Protein AF-A0A3D4B4B5-F1 (afdb_monomer_lite)

Sequence (126 aa):
AIFLGPSDERDRQMDRMCETVRMASEAGLRGLNYNITILGHLRTEASTGRGGAKLSTFDYDKLDQSLPEFEGGPADEDEMWERIDHWLKCIIPVAEEYKIQMACHPSDPGIGNGVTYRGVARPLGM

Radius of gyration: 17.11 Å; chains: 1; bounding box: 38×44×44 Å

pLDDT: mean 94.27, std 5.16, range [58.22, 98.75]

Secondary structure (DSSP, 8-state):
-TTSSS-HHHHHHHHHHHHHHHHHHHTT--EEEEE--TT-S--EEEEE-GGG-EEEE--GGGS-TTSPSPTT--B-HHHHHHHHHHHHHHHHHHHHHTTPEEEEEPPSS---TT-EETTEE-TT--

Structure (mmCIF, N/CA/C/O backbone):
data_AF-A0A3D4B4B5-F1
#
_entry.id   AF-A0A3D4B4B5-F1
#
loop_
_atom_site.group_PDB
_atom_site.id
_atom_site.type_symbol
_atom_site.label_atom_id
_atom_site.label_alt_id
_atom_site.label_comp_id
_atom_site.label_asym_id
_atom_site.label_entity_id
_atom_site.label_seq_id
_atom_site.pdbx_PDB_ins_code
_atom_site.Cartn_x
_atom_site.Cartn_y
_atom_site.Cartn_z
_atom_site.occupancy
_atom_site.B_iso_or_equiv
_atom_site.auth_seq_id
_atom_site.auth_comp_id
_atom_site.auth_asym_id
_atom_site.auth_atom_id
_atom_site.pdbx_PDB_model_num
ATOM 1 N N . ALA A 1 1 ? -3.754 8.713 -1.950 1.00 81.44 1 ALA A N 1
ATOM 2 C CA . ALA A 1 1 ? -3.176 9.829 -1.175 1.00 81.44 1 ALA A CA 1
ATOM 3 C C . ALA A 1 1 ? -2.499 9.352 0.108 1.00 81.44 1 ALA A C 1
ATOM 5 O O . ALA A 1 1 ? -1.380 9.768 0.335 1.00 81.44 1 ALA A O 1
ATOM 6 N N . ILE A 1 2 ? -3.122 8.469 0.902 1.00 89.50 2 ILE A N 1
ATOM 7 C CA . ILE A 1 2 ? -2.609 8.012 2.214 1.00 89.50 2 ILE A CA 1
ATOM 8 C C . ILE A 1 2 ? -1.128 7.583 2.207 1.00 89.50 2 ILE A C 1
ATOM 10 O O . ILE A 1 2 ? -0.370 8.015 3.063 1.00 89.50 2 ILE A O 1
ATOM 14 N N . PHE A 1 3 ? -0.708 6.790 1.215 1.00 91.06 3 PHE A N 1
ATOM 15 C CA . PHE A 1 3 ? 0.679 6.313 1.078 1.00 91.06 3 PHE A CA 1
ATOM 16 C C . PHE A 1 3 ? 1.535 7.131 0.092 1.00 91.06 3 PHE A C 1
ATOM 18 O O . PHE A 1 3 ? 2.577 6.667 -0.368 1.00 91.06 3 PHE A O 1
ATOM 25 N N . LEU A 1 4 ? 1.080 8.329 -0.281 1.00 91.19 4 LEU A N 1
ATOM 26 C CA . LEU A 1 4 ? 1.902 9.305 -1.001 1.00 91.19 4 LEU A CA 1
ATOM 27 C C . LEU A 1 4 ? 2.624 10.208 0.014 1.00 91.19 4 LEU A C 1
ATOM 29 O O . LEU A 1 4 ? 2.473 10.031 1.225 1.00 91.19 4 LEU A O 1
ATOM 33 N N . GLY A 1 5 ? 3.392 11.181 -0.476 1.00 85.94 5 GLY A N 1
ATOM 34 C CA . GLY A 1 5 ? 4.052 12.164 0.384 1.00 85.94 5 GLY A CA 1
ATOM 35 C C . GLY A 1 5 ? 3.078 13.001 1.242 1.00 85.94 5 GLY A C 1
ATOM 36 O O . GLY A 1 5 ? 1.864 13.016 0.990 1.00 85.94 5 GLY A O 1
ATOM 37 N N . PRO A 1 6 ? 3.594 13.714 2.262 1.00 89.69 6 PRO A N 1
ATOM 38 C CA . PRO A 1 6 ? 2.789 14.563 3.139 1.00 89.69 6 PRO A CA 1
ATOM 39 C C . PRO A 1 6 ? 1.947 15.589 2.372 1.00 89.69 6 PRO A C 1
ATOM 41 O O . PRO A 1 6 ? 2.444 16.295 1.497 1.00 89.69 6 PRO A O 1
ATOM 44 N N . SER A 1 7 ? 0.658 15.674 2.702 1.00 92.88 7 SER A N 1
ATOM 45 C CA . SER A 1 7 ? -0.260 16.683 2.165 1.00 92.88 7 SER A CA 1
ATOM 46 C C . SER A 1 7 ? -1.527 16.771 3.012 1.00 92.88 7 SER A C 1
ATOM 48 O O . SER A 1 7 ? -1.935 15.781 3.615 1.00 92.88 7 SER A O 1
ATOM 50 N N . ASP A 1 8 ? -2.229 17.903 2.956 1.00 95.12 8 ASP A N 1
ATOM 51 C CA . ASP A 1 8 ? -3.530 18.049 3.624 1.00 95.12 8 ASP A CA 1
ATOM 52 C C . ASP A 1 8 ? -4.547 16.994 3.159 1.00 95.12 8 ASP A C 1
ATOM 54 O O . ASP A 1 8 ? -5.438 16.594 3.904 1.00 95.12 8 ASP A O 1
ATOM 58 N N . GLU A 1 9 ? -4.447 16.540 1.904 1.00 94.88 9 GLU A N 1
ATOM 59 C CA . GLU A 1 9 ? -5.317 15.478 1.395 1.00 94.88 9 GLU A CA 1
ATOM 60 C C . GLU A 1 9 ? -4.973 14.116 1.996 1.00 94.88 9 GLU A C 1
ATOM 62 O O . GLU A 1 9 ? -5.880 13.318 2.227 1.00 94.88 9 GLU A O 1
ATOM 67 N N . ARG A 1 10 ? -3.693 13.841 2.276 1.00 93.38 10 ARG A N 1
ATOM 68 C CA . ARG A 1 10 ? -3.289 12.638 3.011 1.00 93.38 10 ARG A CA 1
ATOM 69 C C . ARG A 1 10 ? -3.975 12.622 4.372 1.00 93.38 10 ARG A C 1
ATOM 71 O O . ARG A 1 10 ? -4.649 11.645 4.683 1.00 93.38 10 ARG A O 1
ATOM 78 N N . ASP A 1 11 ? -3.880 13.720 5.111 1.00 94.69 11 ASP A N 1
ATOM 79 C CA . ASP A 1 11 ? -4.402 13.815 6.474 1.00 94.69 11 ASP A CA 1
ATOM 80 C C . ASP A 1 11 ? -5.944 13.746 6.489 1.00 94.69 11 ASP A C 1
ATOM 82 O O . ASP A 1 11 ? -6.526 12.967 7.241 1.00 94.69 11 ASP A O 1
ATOM 86 N N . ARG A 1 12 ? -6.631 14.409 5.544 1.00 96.75 12 ARG A N 1
ATOM 87 C CA . ARG A 1 12 ? -8.093 14.255 5.374 1.00 96.75 12 ARG A CA 1
ATOM 88 C C . ARG A 1 12 ? -8.522 12.819 5.071 1.00 96.75 12 ARG A C 1
ATOM 90 O O . ARG A 1 12 ? -9.595 12.387 5.491 1.00 96.75 12 ARG A O 1
ATOM 97 N N . GLN A 1 13 ? -7.743 12.089 4.276 1.00 96.19 13 GLN A N 1
ATOM 98 C CA . GLN A 1 13 ? -8.039 10.691 3.957 1.00 96.19 13 GLN A CA 1
ATOM 99 C C . GLN A 1 13 ? -7.738 9.774 5.148 1.00 96.19 13 GLN A C 1
ATOM 101 O O . GLN A 1 13 ? -8.457 8.794 5.335 1.00 96.19 13 GLN A O 1
ATOM 106 N N . MET A 1 14 ? -6.752 10.113 5.984 1.00 96.38 14 MET A N 1
ATOM 107 C CA . MET A 1 14 ? -6.509 9.424 7.253 1.00 96.38 14 MET A CA 1
ATOM 108 C C . MET A 1 14 ? -7.710 9.523 8.188 1.00 96.38 14 MET A C 1
ATOM 110 O O . MET A 1 14 ? -8.204 8.490 8.638 1.00 96.38 14 MET A O 1
ATOM 114 N N . ASP A 1 15 ? -8.248 10.727 8.391 1.00 97.31 15 ASP A N 1
ATOM 115 C CA . ASP A 1 15 ? -9.437 10.933 9.229 1.00 97.31 15 ASP A CA 1
ATOM 116 C C . ASP A 1 15 ? -10.633 10.112 8.726 1.00 97.31 15 ASP A C 1
ATOM 118 O O . ASP A 1 15 ? -11.336 9.455 9.497 1.00 97.31 15 ASP A O 1
ATOM 122 N N . ARG A 1 16 ? -10.832 10.075 7.401 1.00 97.88 16 ARG A N 1
ATOM 123 C CA . ARG A 1 16 ? -11.883 9.261 6.770 1.00 97.88 16 ARG A CA 1
ATOM 124 C C . ARG A 1 16 ? -11.694 7.764 7.002 1.00 97.88 16 ARG A C 1
ATOM 126 O O . ARG A 1 16 ? -12.685 7.044 7.134 1.00 97.88 16 ARG A O 1
ATOM 133 N N . MET A 1 17 ? -10.458 7.273 7.045 1.00 97.81 17 MET A N 1
ATOM 134 C CA . MET A 1 17 ? -10.194 5.861 7.324 1.00 97.81 17 MET A CA 1
ATOM 135 C C . MET A 1 17 ? -10.438 5.511 8.791 1.00 97.81 17 MET A C 1
ATOM 137 O O . MET A 1 17 ? -11.032 4.467 9.056 1.00 97.81 17 MET A O 1
ATOM 141 N N . CYS A 1 18 ? -10.073 6.388 9.729 1.00 98.19 18 CYS A N 1
ATOM 142 C CA . CYS A 1 18 ? -10.426 6.230 11.143 1.00 98.19 18 CYS A CA 1
ATOM 143 C C . CYS A 1 18 ? -11.950 6.172 11.333 1.00 98.19 18 CYS A C 1
ATOM 145 O O . CYS A 1 18 ? -12.471 5.292 12.016 1.00 98.19 18 CYS A O 1
ATOM 147 N N . GLU A 1 19 ? -12.683 7.040 10.638 1.00 98.50 19 GLU A N 1
ATOM 148 C CA . GLU A 1 19 ? -14.145 7.011 10.632 1.00 98.50 19 GLU A CA 1
ATOM 149 C C . GLU A 1 19 ? -14.703 5.728 9.992 1.00 98.50 19 GLU A C 1
ATOM 151 O O . GLU A 1 19 ? -15.671 5.143 10.473 1.00 98.50 19 GLU A O 1
ATOM 156 N N . THR A 1 20 ? -14.056 5.220 8.941 1.00 98.44 20 THR A N 1
ATOM 157 C CA . THR A 1 20 ? -14.430 3.943 8.309 1.00 98.44 20 THR A CA 1
ATOM 158 C C . THR A 1 20 ? -14.279 2.764 9.267 1.00 98.44 20 THR A C 1
ATOM 160 O O . THR A 1 20 ? -15.127 1.873 9.277 1.00 98.44 20 THR A O 1
ATOM 163 N N . VAL A 1 21 ? -13.242 2.765 10.105 1.00 98.69 21 VAL A N 1
ATOM 164 C CA . VAL A 1 21 ? -13.048 1.759 11.157 1.00 98.69 21 VAL A CA 1
ATOM 165 C C . VAL A 1 21 ? -14.189 1.803 12.177 1.00 98.69 21 VAL A C 1
ATOM 167 O O . VAL A 1 21 ? -14.769 0.760 12.489 1.00 98.69 21 VAL A O 1
ATOM 170 N N . ARG A 1 22 ? -14.575 3.001 12.634 1.00 98.56 22 ARG A N 1
ATOM 171 C CA . ARG A 1 22 ? -15.727 3.196 13.527 1.00 98.56 22 ARG A CA 1
ATOM 172 C C . ARG A 1 22 ? -17.013 2.646 12.904 1.00 98.56 22 ARG A C 1
ATOM 174 O O . ARG A 1 22 ? -17.691 1.821 13.515 1.00 98.56 22 ARG A O 1
ATOM 181 N N . MET A 1 23 ? -17.307 3.032 11.660 1.00 98.75 23 MET A N 1
ATOM 182 C CA . MET A 1 23 ? -18.484 2.554 10.923 1.00 98.75 23 MET A CA 1
ATOM 183 C C . MET A 1 23 ? -18.476 1.031 10.730 1.00 98.75 23 MET A C 1
ATOM 185 O O . MET A 1 23 ? -19.518 0.387 10.847 1.00 98.75 23 MET A O 1
ATOM 189 N N . ALA A 1 24 ? -17.313 0.430 10.461 1.00 98.69 24 ALA A N 1
ATOM 190 C CA . ALA A 1 24 ? -17.182 -1.019 10.329 1.00 98.69 24 ALA A CA 1
ATOM 191 C C . ALA A 1 24 ? -17.546 -1.745 11.634 1.00 98.69 24 ALA A C 1
ATOM 193 O O . ALA A 1 24 ? -18.237 -2.765 11.595 1.00 98.69 24 ALA A O 1
ATOM 194 N N . SER A 1 25 ? -17.139 -1.195 12.781 1.00 98.69 25 SER A N 1
ATOM 195 C CA . SER A 1 25 ? -17.523 -1.717 14.095 1.00 98.69 25 SER A CA 1
ATOM 196 C C . SER A 1 25 ? -19.024 -1.588 14.343 1.00 98.69 25 SER A C 1
ATOM 198 O O . SER A 1 25 ? -19.656 -2.551 14.772 1.00 98.69 25 SER A O 1
ATOM 200 N N . GLU A 1 26 ? -19.624 -0.436 14.036 1.00 98.62 26 GLU A N 1
ATOM 201 C CA . GLU A 1 26 ? -21.077 -0.232 14.168 1.00 98.62 26 GLU A CA 1
ATOM 202 C C . GLU A 1 26 ? -21.890 -1.183 13.283 1.00 98.62 26 GLU A C 1
ATOM 204 O O . GLU A 1 26 ? -22.958 -1.649 13.679 1.00 98.62 26 GLU A O 1
ATOM 209 N N . ALA A 1 27 ? -21.359 -1.525 12.110 1.00 98.62 27 ALA A N 1
ATOM 210 C CA . ALA A 1 27 ? -21.939 -2.513 11.208 1.00 98.62 27 ALA A CA 1
ATOM 211 C C . ALA A 1 27 ? -21.724 -3.974 11.662 1.00 98.62 27 ALA A C 1
ATOM 213 O O . ALA A 1 27 ? -22.214 -4.894 11.006 1.00 98.62 27 ALA A O 1
ATOM 214 N N . GLY A 1 28 ? -20.994 -4.214 12.757 1.00 98.44 28 GLY A N 1
ATOM 215 C CA . GLY A 1 28 ? -20.706 -5.554 13.274 1.00 98.44 28 GLY A CA 1
ATOM 216 C C . GLY A 1 28 ? -19.670 -6.336 12.459 1.00 98.44 28 GLY A C 1
ATOM 217 O O . GLY A 1 28 ? -19.658 -7.568 12.505 1.00 98.44 28 GLY A O 1
ATOM 218 N N . LEU A 1 29 ? -18.812 -5.653 11.692 1.00 98.56 29 LEU A N 1
ATOM 219 C CA . LEU A 1 29 ? -17.735 -6.296 10.939 1.00 98.56 29 LEU A CA 1
ATOM 220 C C . LEU A 1 29 ? -16.573 -6.678 11.862 1.00 98.56 29 LEU A C 1
ATOM 222 O O . LEU A 1 29 ? -16.256 -5.986 12.822 1.00 98.56 29 LEU A O 1
ATOM 226 N N . ARG A 1 30 ? -15.895 -7.785 11.538 1.00 97.88 30 ARG A N 1
ATOM 227 C CA . ARG A 1 30 ? -14.752 -8.285 12.324 1.00 97.88 30 ARG A CA 1
ATOM 228 C C . ARG A 1 30 ? -13.438 -7.570 12.003 1.00 97.88 30 ARG A C 1
ATOM 230 O O . ARG A 1 30 ? -12.527 -7.539 12.826 1.00 97.88 30 ARG A O 1
ATOM 237 N N . GLY A 1 31 ? -13.288 -7.087 10.775 1.00 97.81 31 GLY A N 1
ATOM 238 C CA . GLY A 1 31 ? -11.997 -6.637 10.278 1.00 97.81 31 GLY A CA 1
ATOM 239 C C . GLY A 1 31 ? -12.060 -6.022 8.891 1.00 97.81 31 GLY A C 1
ATOM 240 O O . GLY A 1 31 ? -13.034 -6.210 8.161 1.00 97.81 31 GLY A O 1
ATOM 241 N N . LEU A 1 32 ? -10.993 -5.310 8.542 1.00 98.31 32 LEU A N 1
ATOM 242 C CA . LEU A 1 32 ? -10.802 -4.645 7.262 1.00 98.31 32 LEU A CA 1
ATOM 243 C C . LEU A 1 32 ? -9.481 -5.101 6.639 1.00 98.31 32 LEU A C 1
ATOM 245 O O . LEU A 1 32 ? -8.428 -5.084 7.282 1.00 98.31 32 LEU A O 1
ATOM 249 N N . ASN A 1 33 ? -9.542 -5.477 5.363 1.00 96.62 33 ASN A N 1
ATOM 250 C CA . ASN A 1 33 ? -8.350 -5.719 4.560 1.00 96.62 33 ASN A CA 1
ATOM 251 C C . ASN A 1 33 ? -7.907 -4.410 3.905 1.00 96.62 33 ASN A C 1
ATOM 253 O O . ASN A 1 33 ? -8.739 -3.652 3.406 1.00 96.62 33 ASN A O 1
ATOM 257 N N . TYR A 1 34 ? -6.601 -4.173 3.855 1.00 95.06 34 TYR A N 1
ATOM 258 C CA . TYR A 1 34 ? -6.014 -3.038 3.145 1.00 95.06 34 TYR A CA 1
ATOM 259 C C . TYR A 1 34 ? -4.742 -3.466 2.419 1.00 95.06 34 TYR A C 1
ATOM 261 O O . TYR A 1 34 ? -4.190 -4.528 2.695 1.00 95.06 34 TYR A O 1
ATOM 269 N N . ASN A 1 35 ? -4.279 -2.660 1.471 1.00 92.31 35 ASN A N 1
ATOM 270 C CA . ASN A 1 35 ? -3.019 -2.882 0.777 1.00 92.31 35 ASN A CA 1
ATOM 271 C C . ASN A 1 35 ? -2.251 -1.566 0.629 1.00 92.31 35 ASN A C 1
ATOM 273 O O . ASN A 1 35 ? -2.804 -0.476 0.785 1.00 92.31 35 ASN A O 1
ATOM 277 N N . ILE A 1 36 ? -0.958 -1.688 0.343 1.00 90.75 36 ILE A N 1
ATOM 278 C CA . ILE A 1 36 ? -0.048 -0.558 0.163 1.00 90.75 36 ILE A CA 1
ATOM 279 C C . ILE A 1 36 ? 0.483 -0.634 -1.264 1.00 90.75 36 ILE A C 1
ATOM 281 O O . ILE A 1 36 ? 1.538 -1.202 -1.535 1.00 90.75 36 ILE A O 1
ATOM 285 N N . THR A 1 37 ? -0.317 -0.144 -2.212 1.00 84.31 37 THR A N 1
ATOM 286 C CA . THR A 1 37 ? -0.025 -0.266 -3.648 1.00 84.31 37 THR A CA 1
ATOM 287 C C . THR A 1 37 ? -0.156 1.078 -4.360 1.00 84.31 37 THR A C 1
ATOM 289 O O . THR A 1 37 ? -1.149 1.329 -5.040 1.00 84.31 37 THR A O 1
ATOM 292 N N . ILE A 1 38 ? 0.852 1.949 -4.247 1.00 90.19 38 ILE A N 1
ATOM 293 C CA . ILE A 1 38 ? 0.825 3.261 -4.925 1.00 90.19 38 ILE A CA 1
ATOM 294 C C . ILE A 1 38 ? 0.961 3.147 -6.452 1.00 90.19 38 ILE A C 1
ATOM 296 O O . ILE A 1 38 ? 0.365 3.930 -7.181 1.00 90.19 38 ILE A O 1
ATOM 300 N N . LEU A 1 39 ? 1.642 2.100 -6.930 1.00 92.00 39 LEU A N 1
ATOM 301 C CA . LEU A 1 39 ? 1.707 1.705 -8.345 1.00 92.00 39 LEU A CA 1
ATOM 302 C C . LEU A 1 39 ? 0.649 0.657 -8.740 1.00 92.00 39 LEU A C 1
ATOM 304 O O . LEU A 1 39 ? 0.692 0.113 -9.841 1.00 92.00 39 LEU A O 1
ATOM 308 N N . GLY A 1 40 ? -0.275 0.323 -7.835 1.00 90.50 40 GLY A N 1
ATOM 309 C CA . GLY A 1 40 ? -1.233 -0.764 -8.031 1.00 90.50 40 GLY A CA 1
ATOM 310 C C . GLY A 1 40 ? -0.601 -2.165 -8.048 1.00 90.50 40 GLY A C 1
ATOM 311 O O . GLY A 1 40 ? 0.505 -2.394 -7.531 1.00 90.50 40 GLY A O 1
ATOM 312 N N . HIS A 1 41 ? -1.351 -3.107 -8.625 1.00 93.19 41 HIS A N 1
ATOM 313 C CA . HIS A 1 41 ? -0.923 -4.485 -8.862 1.00 93.19 41 HIS A CA 1
ATOM 314 C C . HIS A 1 41 ? -0.198 -4.559 -10.203 1.00 93.19 41 HIS A C 1
ATOM 316 O O . HIS A 1 41 ? -0.814 -4.344 -11.250 1.00 93.19 41 HIS A O 1
ATOM 322 N N . LEU A 1 42 ? 1.104 -4.844 -10.182 1.00 93.44 42 LEU A N 1
ATOM 323 C CA . LEU A 1 42 ? 1.885 -4.882 -11.417 1.00 93.44 42 LEU A CA 1
ATOM 324 C C . LEU A 1 42 ? 1.569 -6.160 -12.190 1.00 93.44 42 LEU A C 1
ATOM 326 O O . LEU A 1 42 ? 1.499 -7.249 -11.619 1.00 93.44 42 LEU A O 1
ATOM 330 N N . ARG A 1 43 ? 1.383 -6.027 -13.500 1.00 95.50 43 ARG A N 1
ATOM 331 C CA . ARG A 1 43 ? 1.160 -7.132 -14.432 1.00 95.50 43 ARG A CA 1
ATOM 332 C C . ARG A 1 43 ? 1.894 -6.842 -15.728 1.00 95.50 43 ARG A C 1
ATOM 334 O O . ARG A 1 43 ? 2.036 -5.686 -16.114 1.00 95.50 43 ARG A O 1
ATOM 341 N N . THR A 1 44 ? 2.318 -7.901 -16.395 1.00 95.94 44 THR A N 1
ATOM 342 C CA . THR A 1 44 ? 2.780 -7.862 -17.781 1.00 95.94 44 THR A CA 1
ATOM 343 C C . THR A 1 44 ? 1.745 -8.531 -18.677 1.00 95.94 44 THR A C 1
ATOM 345 O O . THR A 1 44 ? 0.638 -8.859 -18.233 1.00 95.94 44 THR A O 1
ATOM 348 N N . GLU A 1 45 ? 2.058 -8.673 -19.964 1.00 96.12 45 GLU A N 1
ATOM 349 C CA . GLU A 1 45 ? 1.152 -9.319 -20.904 1.00 96.12 45 GLU A CA 1
ATOM 350 C C . GLU A 1 45 ? 0.727 -10.708 -20.402 1.00 96.12 45 GLU A C 1
ATOM 352 O O . GLU A 1 45 ? 1.536 -11.518 -19.947 1.00 96.12 45 GLU A O 1
ATOM 357 N N . ALA A 1 46 ? -0.577 -10.964 -20.472 1.00 96.94 46 ALA A N 1
ATOM 358 C CA . ALA A 1 46 ? -1.163 -12.217 -20.030 1.00 96.94 46 ALA A CA 1
ATOM 359 C C . ALA A 1 46 ? -0.638 -13.399 -20.856 1.00 96.94 46 ALA A C 1
ATOM 361 O O . ALA A 1 46 ? -0.668 -13.369 -22.085 1.00 96.94 46 ALA A O 1
ATOM 362 N N . SER A 1 47 ? -0.238 -14.474 -20.182 1.00 96.38 47 SER A N 1
ATOM 363 C CA . SER A 1 47 ? 0.175 -15.715 -20.839 1.00 96.38 47 SER A CA 1
ATOM 364 C C . SER A 1 47 ? -1.005 -16.665 -21.078 1.00 96.38 47 SER A C 1
ATOM 366 O O . SER A 1 47 ? -2.079 -16.531 -20.486 1.00 96.38 47 SER A O 1
ATOM 368 N N . THR A 1 48 ? -0.815 -17.644 -21.966 1.00 97.88 48 THR A N 1
ATOM 369 C CA . THR A 1 48 ? -1.790 -18.722 -22.189 1.00 97.88 48 THR A CA 1
ATOM 370 C C . THR A 1 48 ? -1.390 -19.956 -21.385 1.00 97.88 48 THR A C 1
ATOM 372 O O . THR A 1 48 ? -0.293 -20.487 -21.540 1.00 97.88 48 THR A O 1
ATOM 375 N N . GLY A 1 49 ? -2.292 -20.412 -20.522 1.00 95.44 49 GLY A N 1
ATOM 376 C CA . GLY A 1 49 ? -2.163 -21.611 -19.708 1.00 95.44 49 GLY A CA 1
ATOM 377 C C . GLY A 1 49 ? -2.748 -22.865 -20.359 1.00 95.44 49 GLY A C 1
ATOM 378 O O . GLY A 1 49 ? -3.175 -22.886 -21.516 1.00 95.44 49 GLY A O 1
ATOM 379 N N . ARG A 1 50 ? -2.797 -23.947 -19.573 1.00 96.31 50 ARG A N 1
ATOM 380 C CA . ARG A 1 50 ? -3.356 -25.239 -20.004 1.00 96.31 50 ARG A CA 1
ATOM 381 C C . ARG A 1 50 ? -4.808 -25.087 -20.466 1.00 96.31 50 ARG A C 1
ATOM 383 O O . ARG A 1 50 ? -5.589 -24.372 -19.844 1.00 96.31 50 ARG A O 1
ATOM 390 N N . GLY A 1 51 ? -5.162 -25.785 -21.546 1.00 96.69 51 GLY A N 1
ATOM 391 C CA . GLY A 1 51 ? -6.513 -25.745 -22.113 1.00 96.69 51 GLY A CA 1
ATOM 392 C C . GLY A 1 51 ? -6.892 -24.410 -22.767 1.00 96.69 51 GLY A C 1
ATOM 393 O O . GLY A 1 51 ? -8.075 -24.165 -22.963 1.00 96.69 51 GLY A O 1
ATOM 394 N N . GLY A 1 52 ? -5.921 -23.541 -23.081 1.00 96.56 52 GLY A N 1
ATOM 395 C CA . GLY A 1 52 ? -6.173 -22.248 -23.728 1.00 96.56 52 GLY A CA 1
ATOM 396 C C . GLY A 1 52 ? -6.649 -21.141 -22.781 1.00 96.56 52 GLY A C 1
ATOM 397 O O . GLY A 1 52 ? -7.090 -20.093 -23.244 1.00 96.56 52 GLY A O 1
ATOM 398 N N . ALA A 1 53 ? -6.576 -21.347 -21.461 1.00 97.19 53 ALA A N 1
ATOM 399 C CA . ALA A 1 53 ? -6.969 -20.337 -20.481 1.00 97.19 53 ALA A CA 1
ATOM 400 C C . ALA A 1 53 ? -6.016 -19.129 -20.502 1.00 97.19 53 ALA A C 1
ATOM 402 O O . ALA A 1 53 ? -4.801 -19.303 -20.498 1.00 97.19 53 ALA A O 1
ATOM 403 N N . LYS A 1 54 ? -6.547 -17.903 -20.461 1.00 97.50 54 LYS A N 1
ATOM 404 C CA . LYS A 1 54 ? -5.738 -16.680 -20.329 1.00 97.50 54 LYS A CA 1
ATOM 405 C C . LYS A 1 54 ? -5.391 -16.442 -18.856 1.00 97.50 54 LYS A C 1
ATOM 407 O O . LYS A 1 54 ? -6.291 -16.388 -18.021 1.00 97.50 54 LYS A O 1
ATOM 412 N N . LEU A 1 55 ? -4.105 -16.303 -18.538 1.00 96.44 55 LEU A N 1
ATOM 413 C CA . LEU A 1 55 ? -3.593 -16.159 -17.174 1.00 96.44 55 LEU A CA 1
ATOM 414 C C . LEU A 1 55 ? -3.061 -14.749 -16.928 1.00 96.44 55 LEU A C 1
ATOM 416 O O . LEU A 1 55 ? -2.377 -14.170 -17.768 1.00 96.44 55 LEU A O 1
ATOM 420 N N . SER A 1 56 ? -3.326 -14.216 -15.736 1.00 95.75 56 SER A N 1
ATOM 421 C CA . SER A 1 56 ? -2.606 -13.040 -15.247 1.00 95.75 56 SER A CA 1
ATOM 422 C C . SER A 1 56 ? -1.124 -13.394 -15.096 1.00 95.75 56 SER A C 1
ATOM 424 O O . SER A 1 56 ? -0.796 -14.485 -14.634 1.00 95.75 56 SER A O 1
ATOM 426 N N . THR A 1 57 ? -0.221 -12.532 -15.555 1.00 95.81 57 THR A N 1
ATOM 427 C CA . THR A 1 57 ? 1.217 -12.826 -15.593 1.00 95.81 57 THR A CA 1
ATOM 428 C C . THR A 1 57 ? 2.006 -11.600 -15.170 1.00 95.81 57 THR A C 1
ATOM 430 O O . THR A 1 57 ? 1.555 -10.465 -15.335 1.00 95.81 57 THR A O 1
ATOM 433 N N . PHE A 1 58 ? 3.159 -11.849 -14.566 1.00 95.62 58 PHE A N 1
ATOM 434 C CA . PHE A 1 58 ? 4.117 -10.830 -14.197 1.00 95.62 58 PHE A CA 1
ATOM 435 C C . PHE A 1 58 ? 5.530 -11.333 -14.487 1.00 95.62 58 PHE A C 1
ATOM 437 O O . PHE A 1 58 ? 5.846 -12.487 -14.211 1.00 95.62 58 PHE A O 1
ATOM 444 N N . ASP A 1 59 ? 6.343 -10.455 -15.064 1.00 94.88 59 ASP A N 1
ATOM 445 C CA . ASP A 1 59 ? 7.734 -10.691 -15.432 1.00 94.88 59 ASP A CA 1
ATOM 446 C C . ASP A 1 59 ? 8.449 -9.337 -15.348 1.00 94.88 59 ASP A C 1
ATOM 448 O O . ASP A 1 59 ? 8.132 -8.430 -16.119 1.00 94.88 59 ASP A O 1
ATOM 452 N N . TYR A 1 60 ? 9.325 -9.161 -14.358 1.00 93.56 60 TYR A N 1
ATOM 453 C CA . TYR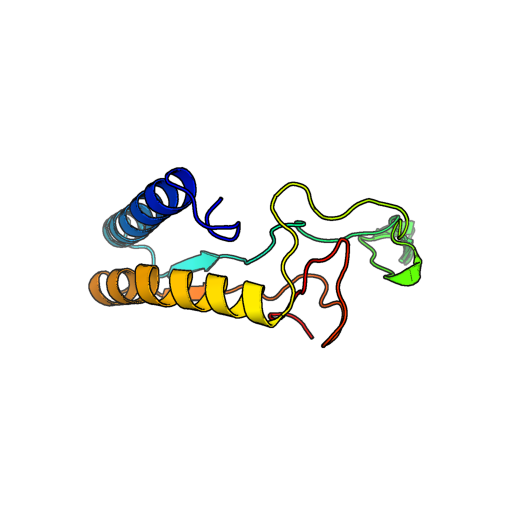 A 1 60 ? 9.899 -7.852 -14.028 1.00 93.56 60 TYR A CA 1
ATOM 454 C C . TYR A 1 60 ? 10.667 -7.240 -15.209 1.00 93.56 60 TYR A C 1
ATOM 456 O O . TYR A 1 60 ? 10.508 -6.056 -15.508 1.00 93.56 60 TYR A O 1
ATOM 464 N N . ASP A 1 61 ? 11.415 -8.066 -15.942 1.00 94.06 61 ASP A N 1
ATOM 465 C CA . ASP A 1 61 ? 12.245 -7.635 -17.071 1.00 94.06 61 ASP A CA 1
ATOM 466 C C . ASP A 1 61 ? 11.413 -7.179 -18.281 1.00 94.06 61 ASP A C 1
ATOM 468 O O . ASP A 1 61 ? 11.924 -6.510 -19.177 1.00 94.06 61 ASP A O 1
ATOM 472 N N . LYS A 1 62 ? 10.116 -7.519 -18.311 1.00 96.19 62 LYS A N 1
ATOM 473 C CA . LYS A 1 62 ? 9.168 -7.100 -19.357 1.00 96.19 62 LYS A CA 1
ATOM 474 C C . LYS A 1 62 ? 8.372 -5.850 -18.999 1.00 96.19 62 LYS A C 1
ATOM 476 O O . LYS A 1 62 ? 7.542 -5.419 -19.801 1.00 96.19 62 LYS A O 1
ATOM 481 N N . LEU A 1 63 ? 8.565 -5.289 -17.807 1.00 95.00 63 LEU A N 1
ATOM 482 C CA . LEU A 1 63 ? 8.039 -3.962 -17.512 1.00 95.00 63 LEU A CA 1
ATOM 483 C C . LEU A 1 63 ? 8.747 -2.915 -18.377 1.00 95.00 63 LEU A C 1
ATOM 485 O O . LEU A 1 63 ? 9.911 -3.074 -18.743 1.00 95.00 63 LEU A O 1
ATOM 489 N N . ASP A 1 64 ? 8.051 -1.822 -18.681 1.00 94.62 64 ASP A N 1
ATOM 490 C CA . ASP A 1 64 ? 8.663 -0.693 -19.374 1.00 94.62 64 ASP A CA 1
ATOM 491 C C . ASP A 1 64 ? 9.565 0.084 -18.405 1.00 94.62 64 ASP A C 1
ATOM 493 O O . ASP A 1 64 ? 9.126 0.964 -17.664 1.00 94.62 64 ASP A O 1
ATOM 497 N N . GLN A 1 65 ? 10.849 -0.267 -18.415 1.00 93.19 65 GLN A N 1
ATOM 498 C CA . GLN A 1 65 ? 11.878 0.354 -17.581 1.00 93.19 65 GLN A CA 1
ATOM 499 C C . GLN A 1 65 ? 12.225 1.788 -18.023 1.00 93.19 65 GLN A C 1
ATOM 501 O O . GLN A 1 65 ? 13.011 2.452 -17.353 1.00 93.19 65 GLN A O 1
ATOM 506 N N . SER A 1 66 ? 11.670 2.276 -19.143 1.00 95.38 66 SER A N 1
ATOM 507 C CA . SER A 1 66 ? 11.890 3.648 -19.621 1.00 95.38 66 SER A CA 1
ATOM 508 C C . SER A 1 66 ? 10.903 4.663 -19.042 1.00 95.38 66 SER A C 1
ATOM 510 O O . SER A 1 66 ? 11.091 5.870 -19.215 1.00 95.38 66 SER A O 1
ATOM 512 N N . LEU A 1 67 ? 9.860 4.192 -18.348 1.00 94.94 67 LEU A N 1
ATOM 513 C CA . LEU A 1 67 ? 8.888 5.074 -17.717 1.00 94.94 67 LEU A CA 1
ATOM 514 C C . LEU A 1 67 ? 9.5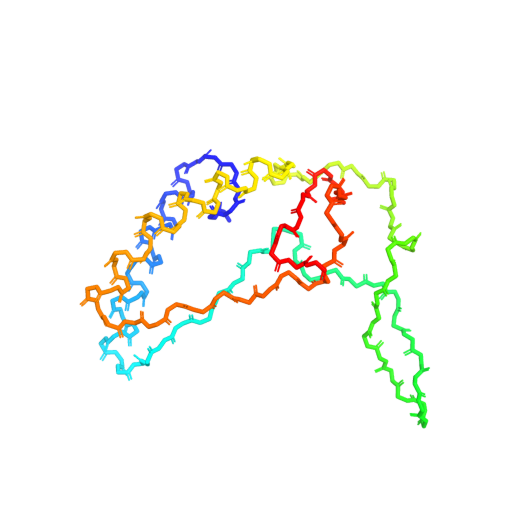60 5.961 -16.661 1.00 94.94 67 LEU A C 1
ATOM 516 O O . LEU A 1 67 ? 10.410 5.486 -15.904 1.00 94.94 67 LEU A O 1
ATOM 520 N N . PRO A 1 68 ? 9.147 7.238 -16.558 1.00 94.94 68 PRO A N 1
ATOM 521 C CA . PRO A 1 68 ? 9.679 8.128 -15.543 1.00 94.94 68 PRO A CA 1
ATOM 522 C C . PRO A 1 68 ? 9.274 7.658 -14.144 1.00 94.94 68 PRO A C 1
ATOM 524 O O . PRO A 1 68 ? 8.383 6.814 -13.964 1.00 94.94 68 PRO A O 1
ATOM 527 N N . GLU A 1 69 ? 9.901 8.268 -13.143 1.00 95.12 69 GLU A N 1
ATOM 528 C CA . GLU A 1 69 ? 9.500 8.125 -11.749 1.00 95.12 69 GLU A CA 1
ATOM 529 C C . GLU A 1 69 ? 7.998 8.358 -11.558 1.00 95.12 69 GLU A C 1
ATOM 531 O O . GLU A 1 69 ? 7.328 9.047 -12.334 1.00 95.12 69 GLU A O 1
ATOM 536 N N . PHE A 1 70 ? 7.449 7.718 -10.532 1.00 94.00 70 PHE A N 1
ATOM 537 C CA . PHE A 1 70 ? 6.030 7.798 -10.242 1.00 94.00 70 PHE A CA 1
ATOM 538 C C . PHE A 1 70 ? 5.602 9.225 -9.881 1.00 94.00 70 PHE A C 1
ATOM 540 O O . PHE A 1 70 ? 6.096 9.817 -8.928 1.00 94.00 70 PHE A O 1
ATOM 547 N N . GLU A 1 71 ? 4.609 9.760 -10.588 1.00 88.31 71 GLU A N 1
ATOM 548 C CA . GLU A 1 71 ? 4.167 11.151 -10.445 1.00 88.31 71 GLU A CA 1
ATOM 549 C C . GLU A 1 71 ? 3.575 11.443 -9.057 1.00 88.31 71 GLU A C 1
ATOM 551 O O . GLU A 1 71 ? 3.576 12.583 -8.601 1.00 88.31 71 GLU A O 1
ATOM 556 N N . GLY A 1 72 ? 3.084 10.409 -8.364 1.00 83.25 72 GLY A N 1
ATOM 557 C CA . GLY A 1 72 ? 2.567 10.509 -6.997 1.00 83.25 72 GLY A CA 1
ATOM 558 C C . GLY A 1 72 ? 3.644 10.620 -5.914 1.00 83.25 72 GLY A C 1
ATOM 559 O O . GLY A 1 72 ? 3.304 10.584 -4.731 1.00 83.25 72 GLY A O 1
ATOM 560 N N . GLY A 1 73 ? 4.915 10.741 -6.303 1.00 85.56 73 GLY A N 1
ATOM 561 C CA . GLY A 1 73 ? 6.061 10.776 -5.406 1.00 85.56 73 GLY A CA 1
ATOM 562 C C . GLY A 1 73 ? 6.744 9.409 -5.368 1.00 85.56 73 GLY A C 1
ATOM 563 O O . GLY A 1 73 ? 6.230 8.525 -4.665 1.00 85.56 73 GLY A O 1
ATOM 564 N N . PRO A 1 74 ? 7.869 9.214 -6.089 1.00 92.06 74 PRO A N 1
ATOM 565 C CA . PRO A 1 74 ? 8.711 8.039 -5.890 1.00 92.06 74 PRO A CA 1
ATOM 566 C C . PRO A 1 74 ? 9.116 7.946 -4.413 1.00 92.06 74 PRO A C 1
ATOM 568 O O . PRO A 1 74 ? 9.093 8.934 -3.673 1.00 92.06 74 PRO A O 1
ATOM 571 N N . ALA A 1 75 ? 9.399 6.733 -3.966 1.00 94.12 75 ALA A N 1
ATOM 572 C CA . ALA A 1 75 ? 9.693 6.435 -2.578 1.00 94.12 75 ALA A CA 1
ATOM 573 C C . ALA A 1 75 ? 10.546 5.178 -2.529 1.00 94.12 75 ALA A C 1
ATOM 575 O O . ALA A 1 75 ? 10.087 4.093 -2.897 1.00 94.12 75 ALA A O 1
ATOM 576 N N . ASP A 1 76 ? 11.785 5.332 -2.091 1.00 94.38 76 ASP A N 1
ATOM 577 C CA . ASP A 1 76 ? 12.639 4.194 -1.796 1.00 94.38 76 ASP A CA 1
ATOM 578 C C . ASP A 1 76 ? 12.133 3.430 -0.558 1.00 94.38 76 ASP A C 1
ATOM 580 O O . ASP A 1 76 ? 11.020 3.638 -0.066 1.00 94.38 76 ASP A O 1
ATOM 584 N N . G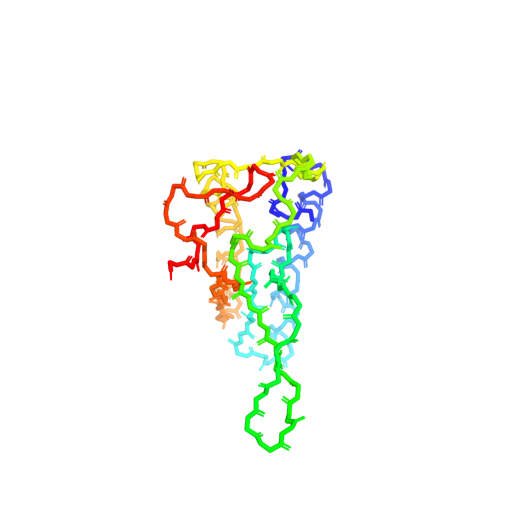LU A 1 77 ? 12.913 2.454 -0.105 1.00 93.44 77 GLU A N 1
ATOM 585 C CA . GLU A 1 77 ? 12.512 1.578 0.991 1.00 93.44 77 GLU A CA 1
ATOM 586 C C . GLU A 1 77 ? 12.326 2.341 2.310 1.00 93.44 77 GLU A C 1
ATOM 588 O O . GLU A 1 77 ? 11.313 2.133 2.980 1.00 93.44 77 GLU A O 1
ATOM 593 N N . ASP A 1 78 ? 13.237 3.259 2.639 1.00 94.81 78 ASP A N 1
ATOM 594 C CA . ASP A 1 78 ? 13.179 4.052 3.869 1.00 94.81 78 ASP A CA 1
ATOM 595 C C . ASP A 1 78 ? 11.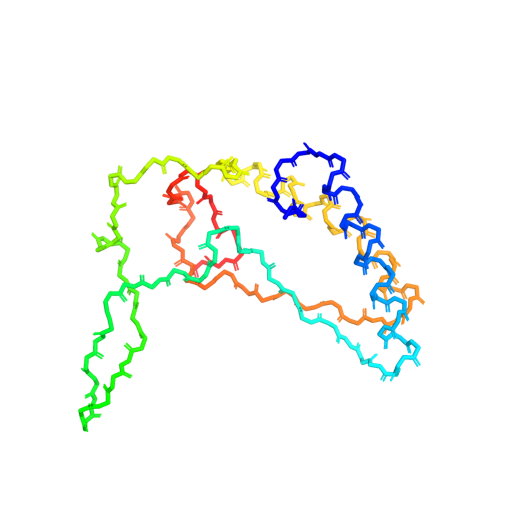952 4.976 3.869 1.00 94.81 78 ASP A C 1
ATOM 597 O O . ASP A 1 78 ? 11.170 4.977 4.823 1.00 94.81 78 ASP A O 1
ATOM 601 N N . GLU A 1 79 ? 11.716 5.689 2.765 1.00 94.69 79 GLU A N 1
ATOM 602 C CA . GLU A 1 79 ? 10.555 6.569 2.600 1.00 94.69 79 GLU A CA 1
ATOM 603 C C . GLU A 1 79 ? 9.233 5.777 2.639 1.00 94.69 79 GLU A C 1
ATOM 605 O O . GLU A 1 79 ? 8.248 6.203 3.252 1.00 94.69 79 GLU A O 1
ATOM 610 N N . MET A 1 80 ? 9.179 4.594 2.015 1.00 94.38 80 MET A N 1
ATOM 611 C CA . MET A 1 80 ? 7.997 3.731 2.094 1.00 94.38 80 MET A CA 1
ATOM 612 C C . MET A 1 80 ? 7.745 3.247 3.524 1.00 94.38 80 MET A C 1
ATOM 614 O O . MET A 1 80 ? 6.591 3.249 3.959 1.00 94.38 80 MET A O 1
ATOM 618 N N . TRP A 1 81 ? 8.785 2.867 4.269 1.00 94.44 81 TRP A N 1
ATOM 619 C CA . TRP A 1 81 ? 8.646 2.478 5.671 1.00 94.44 81 TRP A CA 1
ATOM 620 C C . TRP A 1 81 ? 8.210 3.638 6.565 1.00 94.44 81 TRP A C 1
ATOM 622 O O . TRP A 1 81 ? 7.362 3.421 7.430 1.00 94.44 81 TRP A O 1
ATOM 632 N N . GLU A 1 82 ? 8.684 4.864 6.326 1.00 95.38 82 GLU A N 1
ATOM 633 C CA . GLU A 1 82 ? 8.201 6.057 7.035 1.00 95.38 82 GLU A CA 1
ATOM 634 C C . GLU A 1 82 ? 6.690 6.257 6.823 1.00 95.38 82 GLU A C 1
ATOM 636 O O . GLU A 1 82 ? 5.928 6.452 7.776 1.00 95.38 82 GLU A O 1
ATOM 641 N N . ARG A 1 83 ? 6.218 6.137 5.576 1.00 93.88 83 ARG A N 1
ATOM 642 C CA . ARG A 1 83 ? 4.786 6.264 5.250 1.00 93.88 83 ARG A CA 1
ATOM 643 C C . ARG A 1 83 ? 3.948 5.150 5.881 1.00 93.88 83 ARG A C 1
ATOM 645 O O . ARG A 1 83 ? 2.829 5.407 6.331 1.00 93.88 83 ARG A O 1
ATOM 652 N N . ILE A 1 84 ? 4.474 3.924 5.926 1.00 95.25 84 ILE A N 1
ATOM 653 C CA . ILE A 1 84 ? 3.835 2.780 6.594 1.00 95.25 84 ILE A CA 1
ATOM 654 C C . ILE A 1 84 ? 3.744 3.020 8.102 1.00 95.25 84 ILE A C 1
ATOM 656 O O . ILE A 1 84 ? 2.678 2.827 8.683 1.00 95.25 84 ILE A O 1
ATOM 660 N N . ASP A 1 85 ? 4.830 3.463 8.731 1.00 96.12 85 ASP A N 1
ATOM 661 C CA . ASP A 1 85 ? 4.877 3.770 10.159 1.00 96.12 85 ASP A CA 1
ATOM 662 C C . ASP A 1 85 ? 3.858 4.858 10.530 1.00 96.12 85 ASP A C 1
ATOM 664 O O . ASP A 1 85 ? 3.076 4.676 11.466 1.00 96.12 85 ASP A O 1
ATOM 668 N N . HIS A 1 86 ? 3.780 5.935 9.741 1.00 95.25 86 HIS A N 1
ATOM 669 C CA . HIS A 1 86 ? 2.773 6.979 9.922 1.00 95.25 86 HIS A CA 1
ATOM 670 C C . HIS A 1 86 ? 1.341 6.425 9.835 1.00 95.25 86 HIS A C 1
ATOM 672 O O . HIS A 1 86 ? 0.535 6.657 10.738 1.00 95.25 86 HIS A O 1
ATOM 678 N N . TRP A 1 87 ? 1.032 5.642 8.793 1.00 96.19 87 TRP A N 1
ATOM 679 C CA . TRP A 1 87 ? -0.271 4.985 8.635 1.00 96.19 87 TRP A CA 1
ATOM 680 C C . TRP A 1 87 ? -0.635 4.135 9.856 1.00 96.19 87 TRP A C 1
ATOM 682 O O . TRP A 1 87 ? -1.727 4.284 10.408 1.00 96.19 87 TRP A O 1
ATOM 692 N N . LEU A 1 88 ? 0.280 3.266 10.295 1.00 97.25 88 LEU A N 1
ATOM 693 C CA . LEU A 1 88 ? 0.042 2.339 11.398 1.00 97.25 88 LEU A CA 1
ATOM 694 C C . LEU A 1 88 ? -0.162 3.073 12.726 1.00 97.25 88 LEU A C 1
ATOM 696 O O . LEU A 1 88 ? -1.100 2.748 13.453 1.00 97.25 88 LEU A O 1
ATOM 700 N N . LYS A 1 89 ? 0.655 4.092 13.017 1.00 97.50 89 LYS A N 1
ATOM 701 C CA . LYS A 1 89 ? 0.518 4.920 14.227 1.00 97.50 89 LYS A CA 1
ATOM 702 C C . LYS A 1 89 ? -0.827 5.636 14.306 1.00 97.50 89 LYS A C 1
ATOM 704 O O . LYS A 1 89 ? -1.325 5.852 15.406 1.00 97.50 89 LYS A O 1
ATOM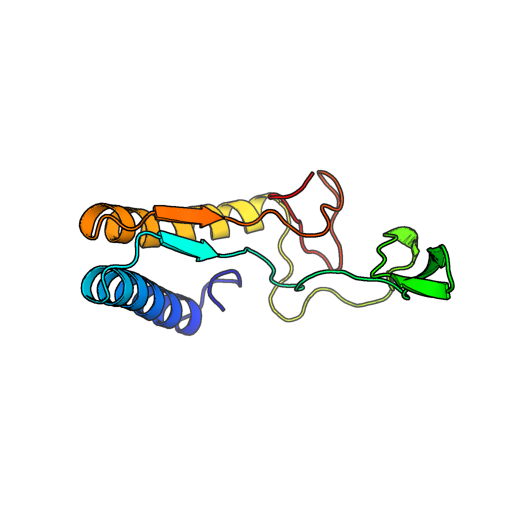 709 N N . CYS A 1 90 ? -1.414 5.989 13.167 1.00 96.69 90 CYS A N 1
ATOM 710 C CA . CYS A 1 90 ? -2.721 6.632 13.118 1.00 96.69 90 CYS A CA 1
ATOM 711 C C . CYS A 1 90 ? -3.880 5.628 13.184 1.00 96.69 90 CYS A C 1
ATOM 713 O O . CYS A 1 90 ? -4.805 5.819 13.969 1.00 96.69 90 CYS A O 1
ATOM 715 N N . ILE A 1 91 ? -3.858 4.569 12.366 1.00 98.19 91 ILE A N 1
ATOM 716 C CA . ILE A 1 91 ? -5.038 3.709 12.179 1.00 98.19 91 ILE A CA 1
ATOM 717 C C . ILE A 1 91 ? -5.173 2.613 13.240 1.00 98.19 91 ILE A C 1
ATOM 719 O O . ILE A 1 91 ? -6.292 2.253 13.605 1.00 98.19 91 ILE A O 1
ATOM 723 N N . ILE A 1 92 ? -4.056 2.055 13.724 1.00 98.44 92 ILE A N 1
ATOM 724 C CA . ILE A 1 92 ? -4.085 0.890 14.618 1.00 98.44 92 ILE A CA 1
ATOM 725 C C . ILE A 1 92 ? -4.728 1.222 15.971 1.00 98.44 92 ILE A C 1
ATOM 727 O O . ILE A 1 92 ? -5.590 0.446 16.377 1.00 98.44 92 ILE A O 1
ATOM 731 N N . PRO A 1 93 ? -4.444 2.367 16.627 1.00 98.69 93 PRO A N 1
ATOM 732 C CA . PRO A 1 93 ? -5.119 2.714 17.881 1.00 98.69 93 PRO A CA 1
ATOM 733 C C . PRO A 1 93 ? -6.648 2.783 17.748 1.00 98.69 93 PRO A C 1
ATOM 735 O O . PRO A 1 93 ? -7.372 2.287 18.608 1.00 98.69 93 PRO A O 1
ATOM 738 N N . VAL A 1 94 ? -7.149 3.333 16.636 1.00 98.69 94 VAL A N 1
ATOM 739 C CA . VAL A 1 94 ? -8.592 3.404 16.355 1.00 98.69 94 VAL A CA 1
ATOM 740 C C . VAL A 1 94 ? -9.159 2.005 16.106 1.00 98.69 94 VAL A C 1
ATOM 742 O O . VAL A 1 94 ? -10.217 1.650 16.621 1.00 98.69 94 VAL A O 1
ATOM 745 N N . ALA A 1 95 ? -8.448 1.171 15.347 1.00 98.69 95 ALA A N 1
ATOM 746 C CA . ALA A 1 95 ? -8.853 -0.211 15.115 1.00 98.69 95 ALA A CA 1
ATOM 747 C C . ALA A 1 95 ? -8.931 -1.025 16.415 1.00 98.69 95 ALA A C 1
ATOM 749 O O . ALA A 1 95 ? -9.878 -1.789 16.596 1.00 98.69 95 ALA A O 1
ATOM 750 N N . GLU A 1 96 ? -7.996 -0.824 17.344 1.00 98.62 96 GLU A N 1
ATOM 751 C CA . GLU A 1 96 ? -8.014 -1.455 18.666 1.00 98.62 96 GLU A CA 1
ATOM 752 C C . GLU A 1 96 ? -9.196 -0.980 19.522 1.00 98.62 96 GLU A C 1
ATOM 754 O O . GLU A 1 96 ? -9.905 -1.817 20.088 1.00 98.62 96 GLU A O 1
ATOM 759 N N . GLU A 1 97 ? -9.457 0.332 19.568 1.00 98.69 97 GLU A N 1
ATOM 760 C CA . GLU A 1 97 ? -10.594 0.924 20.291 1.00 98.69 97 GLU A CA 1
ATOM 761 C C . GLU A 1 97 ? -11.928 0.308 19.846 1.00 98.69 97 GLU A C 1
ATOM 763 O O . GLU A 1 97 ? -12.740 -0.125 20.670 1.00 98.69 97 GLU A O 1
ATOM 768 N N . TYR A 1 98 ? -12.116 0.194 18.530 1.00 98.62 98 TYR A N 1
ATOM 769 C CA . TYR A 1 98 ? -13.330 -0.337 17.914 1.00 98.62 98 TYR A CA 1
ATOM 770 C C . TYR A 1 98 ? -13.290 -1.854 17.664 1.00 98.62 98 TYR A C 1
ATOM 772 O O . TYR A 1 98 ? -14.203 -2.407 17.055 1.00 98.62 98 TYR A O 1
ATOM 780 N N . LYS A 1 99 ? -12.262 -2.557 18.161 1.00 98.56 99 LYS A N 1
ATOM 781 C CA . LYS A 1 99 ? -12.097 -4.022 18.051 1.00 98.56 99 LYS A CA 1
ATOM 782 C C . LYS A 1 99 ? -12.151 -4.552 16.609 1.00 98.56 99 LYS A C 1
ATOM 784 O O . LYS A 1 99 ? -12.598 -5.676 16.369 1.00 98.56 99 LYS A O 1
ATOM 789 N N . ILE A 1 100 ? -11.660 -3.762 15.660 1.00 98.75 100 ILE A N 1
ATOM 790 C CA . ILE A 1 100 ? -11.534 -4.114 14.247 1.00 98.75 100 ILE A CA 1
ATOM 791 C C . ILE A 1 100 ? -10.148 -4.688 13.983 1.00 98.75 100 ILE A C 1
ATOM 793 O O . ILE A 1 100 ? -9.124 -4.087 14.293 1.00 98.75 100 ILE A O 1
ATOM 797 N N . GLN A 1 101 ? -10.100 -5.857 13.353 1.00 98.56 101 GLN A N 1
ATOM 798 C CA . GLN A 1 101 ? -8.838 -6.441 12.915 1.00 98.56 101 GLN A CA 1
ATOM 799 C C . GLN A 1 101 ? -8.405 -5.844 11.577 1.00 98.56 101 GLN A C 1
ATOM 801 O O . GLN A 1 101 ? -9.107 -5.981 10.576 1.00 98.56 101 GLN A O 1
ATOM 806 N N . MET A 1 102 ? -7.228 -5.228 11.546 1.00 98.31 102 MET A N 1
ATOM 807 C CA . MET A 1 102 ? -6.622 -4.728 10.313 1.00 98.31 102 MET A CA 1
ATOM 808 C C . MET A 1 102 ? -5.724 -5.808 9.707 1.00 98.31 102 MET A C 1
ATOM 810 O O . MET A 1 102 ? -4.834 -6.324 10.380 1.00 98.31 102 MET A O 1
ATOM 814 N N . ALA A 1 103 ? -5.936 -6.142 8.436 1.00 96.94 103 ALA A N 1
ATOM 815 C CA . ALA A 1 103 ? -5.157 -7.157 7.731 1.00 96.94 103 ALA A CA 1
ATOM 816 C C . ALA A 1 103 ? -4.516 -6.568 6.470 1.00 96.94 103 ALA A C 1
ATOM 818 O O . ALA A 1 103 ? -5.197 -6.233 5.498 1.00 96.94 103 ALA A O 1
ATOM 819 N N . CYS A 1 104 ? -3.189 -6.432 6.498 1.00 95.56 104 CYS A N 1
ATOM 820 C CA . CYS A 1 104 ? -2.433 -5.947 5.351 1.00 95.56 104 CYS A CA 1
ATOM 821 C C . CYS A 1 104 ? -2.259 -7.068 4.326 1.00 95.56 104 CYS A C 1
ATOM 823 O O . CYS A 1 104 ? -1.700 -8.122 4.628 1.00 95.56 104 CYS A O 1
ATOM 825 N N . HIS A 1 105 ? -2.701 -6.821 3.101 1.00 93.88 105 HIS A N 1
ATOM 826 C CA . HIS A 1 105 ? -2.375 -7.644 1.952 1.00 93.88 105 HIS A CA 1
ATOM 827 C C . HIS A 1 105 ? -0.932 -7.342 1.509 1.00 93.88 105 HIS A C 1
ATOM 829 O O . HIS A 1 105 ? -0.580 -6.163 1.382 1.00 93.88 105 HIS A O 1
ATOM 835 N N . PRO A 1 106 ? -0.107 -8.371 1.245 1.00 91.56 106 PRO A N 1
ATOM 836 C CA . PRO A 1 106 ? 1.240 -8.196 0.712 1.00 91.56 106 PRO A CA 1
ATOM 837 C C . PRO A 1 106 ? 1.279 -7.413 -0.606 1.00 91.56 106 PRO A C 1
ATOM 839 O O . PRO A 1 106 ? 0.290 -7.323 -1.336 1.00 91.56 106 PRO A O 1
ATOM 842 N N . SER A 1 107 ? 2.434 -6.867 -0.965 1.00 91.31 107 SER A N 1
ATOM 843 C CA . SER A 1 107 ? 2.630 -6.324 -2.307 1.00 91.31 107 SER A CA 1
ATOM 844 C C . SER A 1 107 ? 2.503 -7.444 -3.344 1.00 91.31 107 SER A C 1
ATOM 846 O O . SER A 1 107 ? 3.171 -8.467 -3.244 1.00 91.31 107 SER A O 1
ATOM 848 N N . ASP A 1 108 ? 1.649 -7.248 -4.350 1.00 92.06 108 ASP A N 1
ATOM 849 C CA . ASP A 1 108 ? 1.489 -8.187 -5.463 1.00 92.06 108 ASP A CA 1
ATOM 850 C C . ASP A 1 108 ? 1.841 -7.483 -6.784 1.00 92.06 108 ASP A C 1
ATOM 852 O O . ASP A 1 108 ? 1.180 -6.507 -7.165 1.00 92.06 108 ASP A O 1
ATOM 856 N N . PRO A 1 109 ? 2.905 -7.916 -7.468 1.00 92.44 109 PRO A N 1
ATOM 857 C CA . PRO A 1 109 ? 3.921 -8.864 -7.015 1.00 92.44 109 PRO A CA 1
ATOM 858 C C . PRO A 1 109 ? 4.858 -8.204 -5.988 1.00 92.44 109 PRO A C 1
ATOM 860 O O . PRO A 1 109 ? 4.948 -6.967 -5.906 1.00 92.44 109 PRO A O 1
ATOM 863 N N . GLY A 1 110 ? 5.576 -9.037 -5.237 1.00 91.38 110 GLY A N 1
ATOM 864 C CA . GLY A 1 110 ? 6.872 -8.656 -4.691 1.00 91.38 110 GLY A CA 1
ATOM 865 C C . GLY A 1 110 ? 7.888 -8.535 -5.825 1.00 91.38 110 GLY A C 1
ATOM 866 O O . GLY A 1 110 ? 7.826 -9.302 -6.786 1.00 91.38 110 GLY A O 1
ATOM 867 N N . ILE A 1 111 ? 8.775 -7.542 -5.764 1.00 91.88 111 ILE A N 1
ATOM 868 C CA . ILE A 1 111 ? 9.808 -7.321 -6.798 1.00 91.88 111 ILE A CA 1
ATOM 869 C C . ILE A 1 111 ? 11.234 -7.504 -6.260 1.00 91.88 111 ILE A C 1
ATOM 871 O O . ILE A 1 111 ? 12.192 -7.209 -6.966 1.00 91.88 111 ILE A O 1
ATOM 875 N N . GLY A 1 112 ? 11.371 -8.031 -5.040 1.00 89.69 112 GLY A N 1
ATOM 876 C CA . GLY A 1 112 ? 12.644 -8.229 -4.349 1.00 89.69 112 GLY A CA 1
ATOM 877 C C . GLY A 1 112 ? 13.091 -7.029 -3.504 1.00 89.69 112 GLY A C 1
ATOM 878 O O . GLY A 1 112 ? 12.686 -5.890 -3.732 1.00 89.69 112 GLY A O 1
ATOM 879 N N . ASN A 1 113 ? 13.946 -7.300 -2.513 1.00 88.44 113 ASN A N 1
ATOM 880 C CA . ASN A 1 113 ? 14.511 -6.279 -1.622 1.00 88.44 113 ASN A CA 1
ATOM 881 C C . ASN A 1 113 ? 15.548 -5.421 -2.352 1.00 88.44 113 ASN A C 1
ATOM 883 O O . ASN A 1 113 ? 16.329 -5.939 -3.151 1.00 88.44 113 ASN A O 1
ATOM 887 N N . GLY A 1 114 ? 15.577 -4.120 -2.058 1.00 88.81 114 GLY A N 1
ATOM 888 C CA . GLY A 1 114 ? 16.467 -3.168 -2.731 1.00 88.81 114 GLY A CA 1
ATOM 889 C C . GLY A 1 114 ? 16.150 -2.934 -4.215 1.00 88.81 114 GLY A C 1
ATOM 890 O O . GLY A 1 114 ? 16.908 -2.246 -4.895 1.00 88.81 114 GLY A O 1
ATOM 891 N N . VAL A 1 115 ? 15.045 -3.487 -4.727 1.00 92.50 115 VAL A N 1
ATOM 892 C CA . VAL A 1 115 ? 14.579 -3.283 -6.102 1.00 92.50 115 VAL A CA 1
ATOM 893 C C . VAL A 1 115 ? 13.426 -2.287 -6.095 1.00 92.50 115 VAL A C 1
ATOM 895 O O . VAL A 1 115 ? 12.468 -2.417 -5.329 1.00 92.50 115 VAL A O 1
ATOM 898 N N . THR A 1 116 ? 13.499 -1.295 -6.977 1.00 94.56 116 THR A N 1
ATOM 899 C CA . THR A 1 116 ? 12.435 -0.309 -7.171 1.00 94.56 116 THR A CA 1
ATOM 900 C C . THR A 1 116 ? 11.967 -0.315 -8.617 1.00 94.56 116 THR A C 1
ATOM 902 O O . THR A 1 116 ? 12.754 -0.512 -9.539 1.00 94.56 116 THR A O 1
ATOM 905 N N . TYR A 1 117 ? 10.676 -0.061 -8.823 1.00 95.31 117 TYR A N 1
ATOM 906 C CA . TYR A 1 117 ? 10.121 0.206 -10.149 1.00 95.31 117 TYR A CA 1
ATOM 907 C C . TYR A 1 117 ? 9.539 1.613 -10.160 1.00 95.31 117 TYR A C 1
ATOM 909 O O . TYR A 1 117 ? 8.794 1.974 -9.249 1.00 95.31 117 TYR A O 1
ATOM 917 N N . ARG A 1 118 ? 9.904 2.428 -11.159 1.00 95.94 118 ARG A N 1
ATOM 918 C CA . ARG A 1 118 ? 9.556 3.862 -11.220 1.00 95.94 118 ARG A CA 1
ATOM 919 C C . ARG A 1 118 ? 9.906 4.628 -9.929 1.00 95.94 118 ARG A C 1
ATOM 921 O O . ARG A 1 118 ? 9.148 5.493 -9.491 1.00 95.94 118 ARG A O 1
ATOM 928 N N . GLY A 1 119 ? 11.030 4.266 -9.302 1.00 95.12 119 GLY A N 1
ATOM 929 C CA . GLY A 1 119 ? 11.503 4.857 -8.046 1.00 95.12 119 GLY A CA 1
ATOM 930 C C . GLY A 1 119 ? 10.711 4.448 -6.800 1.00 95.12 119 GLY A C 1
ATOM 931 O O . GLY A 1 119 ? 10.878 5.069 -5.760 1.00 95.12 119 GLY A O 1
ATOM 932 N N . VAL A 1 120 ? 9.834 3.440 -6.883 1.00 94.94 120 VAL A N 1
ATOM 933 C CA . VAL A 1 120 ? 9.012 2.973 -5.757 1.00 94.94 120 VAL A CA 1
ATOM 934 C C . VAL A 1 120 ? 9.462 1.596 -5.278 1.00 94.94 120 VAL A C 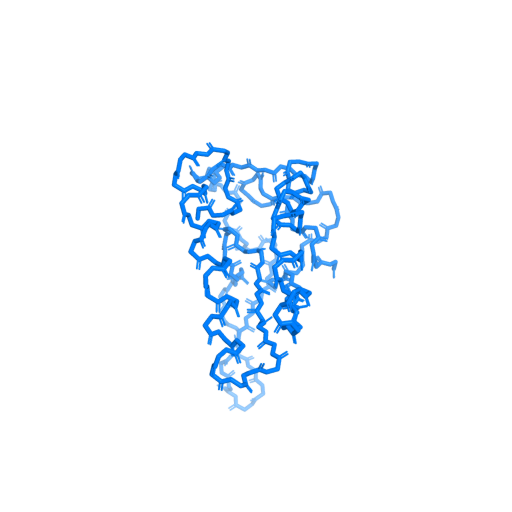1
ATOM 936 O O . VAL A 1 120 ? 9.430 0.628 -6.046 1.00 94.94 120 VAL A O 1
ATOM 939 N N . ALA A 1 121 ? 9.820 1.496 -3.999 1.00 94.31 121 ALA A N 1
ATOM 940 C CA . ALA A 1 121 ? 10.059 0.235 -3.306 1.00 94.31 121 ALA A CA 1
ATOM 941 C C . ALA A 1 121 ? 8.742 -0.471 -2.931 1.00 94.31 121 ALA A C 1
ATOM 943 O O . ALA A 1 121 ? 7.701 0.158 -2.721 1.00 94.31 121 ALA A O 1
ATOM 944 N N . ARG A 1 122 ? 8.775 -1.805 -2.827 1.00 92.44 122 ARG A N 1
ATOM 945 C CA . ARG A 1 122 ? 7.618 -2.637 -2.437 1.00 92.44 122 ARG A CA 1
ATOM 946 C C . ARG A 1 122 ? 7.962 -3.514 -1.222 1.00 92.44 122 ARG A C 1
ATOM 948 O O . ARG A 1 122 ? 8.059 -4.729 -1.366 1.00 92.44 122 ARG A O 1
ATOM 955 N N . PRO A 1 123 ? 8.130 -2.922 -0.025 1.00 90.31 123 PRO A N 1
ATOM 956 C CA . PRO A 1 123 ? 8.697 -3.622 1.134 1.00 90.31 123 PRO A CA 1
ATOM 957 C C . PRO A 1 123 ? 7.795 -4.716 1.735 1.00 90.31 123 PRO A C 1
ATOM 959 O O . PRO A 1 123 ? 8.257 -5.526 2.534 1.00 90.31 123 PRO A O 1
ATOM 962 N N . LEU A 1 124 ? 6.507 -4.773 1.368 1.00 87.38 124 LEU A N 1
ATOM 963 C CA . LEU A 1 124 ? 5.540 -5.735 1.916 1.00 87.38 124 LEU A CA 1
ATOM 964 C C . LEU A 1 124 ? 5.287 -6.953 1.016 1.00 87.38 124 LEU A C 1
ATOM 966 O O . LEU A 1 124 ? 4.237 -7.581 1.110 1.00 87.38 124 LEU A O 1
ATOM 970 N N . GLY A 1 125 ? 6.220 -7.311 0.142 1.00 72.06 125 GLY A N 1
ATOM 971 C CA . GLY A 1 125 ? 6.166 -8.536 -0.651 1.00 72.06 125 GLY A CA 1
ATOM 972 C C . GLY A 1 125 ? 7.563 -8.856 -1.154 1.00 72.06 125 GLY A C 1
ATOM 973 O O . GLY A 1 125 ? 8.055 -8.165 -2.043 1.00 72.06 125 GLY A O 1
ATOM 974 N N . MET A 1 126 ? 8.199 -9.860 -0.548 1.00 58.22 126 MET A N 1
ATOM 975 C CA . MET A 1 126 ? 9.457 -10.432 -1.038 1.00 58.22 126 MET A CA 1
ATOM 976 C C . MET A 1 126 ? 9.178 -11.478 -2.107 1.00 58.22 126 MET A C 1
ATOM 978 O O . MET A 1 126 ? 8.255 -12.297 -1.886 1.00 58.22 126 MET A O 1
#

Foldseek 3Di:
DLQFDDDPVNVVVLVVLLVVLLVCLVVVHQADEDEDCPVHADFDAWDADPPRDTHTHDDPVRPPQVDAADPSHQAAPVSSVVSVVVSCVRRVVSNVVSNHYYHYDAHHAQPDPPDDRSNHHRVRHD